Protein AF-A0A077ZAJ5-F1 (afdb_monomer_lite)

Radius of gyration: 35.87 Å; chains: 1; bounding box: 63×82×69 Å

Organism: Trichuris trichiura (NCBI:txid36087)

Sequence (91 aa):
MIADEKDHVELRPDSPTPEVEIEGVNFEDFVSMDDELATSTEPDPQAIFQSILAEAGLSPEYDVEEESENETEMVQKLKEEGVGRVLAQLK

Secondary structure (DSSP, 8-state):
-------------SS-----------HHHHHHHHHHHTTSPPPPHHHHHHHHHHHTT-----------THHHHHHHHHHHHHHHHHHHH--

pLDDT: mean 70.67, std 10.58, range [49.56, 91.88]

Foldseek 3Di:
DDDDDDDPDPPDPPDDPPPPPPVPDDVVVVVVVVVVVVPPDDPDPVVVVCVVCVVVVHDPPPPCPVPDPPPCVVVVVVVVVVVVVVVVVVD

Structure (mmCIF, N/CA/C/O backbone):
data_AF-A0A077ZAJ5-F1
#
_entry.id   AF-A0A077ZAJ5-F1
#
loop_
_atom_site.group_PDB
_atom_site.id
_atom_site.type_symbol
_atom_site.label_atom_id
_atom_site.label_alt_id
_atom_site.label_comp_id
_atom_site.label_asym_id
_atom_site.label_entity_id
_atom_site.label_seq_id
_atom_site.pdbx_PDB_ins_code
_atom_site.Cartn_x
_atom_site.Cartn_y
_atom_site.Cartn_z
_atom_site.occupancy
_atom_site.B_iso_or_equiv
_atom_site.auth_seq_id
_atom_site.auth_comp_id
_atom_site.auth_asym_id
_atom_site.auth_atom_id
_atom_site.pdbx_PDB_model_num
ATOM 1 N N . MET A 1 1 ? -40.806 26.525 -35.789 1.00 51.34 1 MET A N 1
ATOM 2 C CA . MET A 1 1 ? -40.350 25.691 -36.925 1.00 51.34 1 MET A CA 1
ATOM 3 C C . MET A 1 1 ? -39.820 26.676 -37.960 1.00 51.34 1 MET A C 1
ATOM 5 O O . MET A 1 1 ? -40.548 27.614 -38.243 1.00 51.34 1 MET A O 1
ATOM 9 N N . ILE A 1 2 ? -38.560 26.661 -38.392 1.00 49.56 2 ILE A N 1
ATOM 10 C CA . ILE A 1 2 ? -37.855 25.677 -39.246 1.00 49.56 2 ILE A CA 1
ATOM 11 C C . ILE A 1 2 ? -36.343 26.018 -39.123 1.00 49.56 2 ILE A C 1
ATOM 13 O O . ILE A 1 2 ? -36.018 27.201 -39.131 1.00 49.56 2 ILE A O 1
ATOM 17 N N . ALA A 1 3 ? -35.504 25.082 -38.655 1.00 58.38 3 ALA A N 1
ATOM 18 C CA . ALA A 1 3 ? -34.545 24.227 -39.403 1.00 58.38 3 ALA A CA 1
ATOM 19 C C . ALA A 1 3 ? -33.309 25.001 -39.911 1.00 58.38 3 ALA A C 1
ATOM 21 O O . ALA A 1 3 ? -33.444 25.896 -40.733 1.00 58.38 3 ALA A O 1
ATOM 22 N N . ASP A 1 4 ? -32.151 24.845 -39.262 1.00 59.66 4 ASP A N 1
ATOM 23 C CA . ASP A 1 4 ? -31.120 23.806 -39.506 1.00 59.66 4 ASP A CA 1
ATOM 24 C C . ASP A 1 4 ? -30.441 23.995 -40.869 1.00 59.66 4 ASP A C 1
ATOM 26 O O . ASP A 1 4 ? -30.741 23.308 -41.842 1.00 59.66 4 ASP A O 1
ATOM 30 N N . GLU A 1 5 ? -29.523 24.960 -40.918 1.00 63.66 5 GLU A N 1
ATOM 31 C CA . GLU A 1 5 ? -28.506 25.052 -41.959 1.00 63.66 5 GLU A CA 1
ATOM 32 C C . GLU A 1 5 ? -27.213 24.494 -41.355 1.00 63.66 5 GLU A C 1
ATOM 34 O O . GLU A 1 5 ? -26.670 25.016 -40.380 1.00 63.66 5 GLU A O 1
ATOM 39 N N . LYS A 1 6 ? -26.807 23.336 -41.872 1.00 57.78 6 LYS A N 1
ATOM 40 C CA . LYS A 1 6 ? -25.634 22.565 -41.463 1.00 57.78 6 LYS A CA 1
ATOM 41 C C . LYS A 1 6 ? -24.375 23.341 -41.846 1.00 57.78 6 LYS A C 1
ATOM 43 O O . LYS A 1 6 ? -23.929 23.250 -42.986 1.00 57.78 6 LYS A O 1
ATOM 48 N N . ASP A 1 7 ? -23.816 24.081 -40.895 1.00 68.94 7 ASP A N 1
ATOM 49 C CA . ASP A 1 7 ? -22.519 24.735 -41.048 1.00 68.94 7 ASP A CA 1
ATOM 50 C C . ASP A 1 7 ? -21.415 23.670 -41.121 1.00 68.94 7 ASP A C 1
ATOM 52 O O . ASP A 1 7 ? -21.095 22.975 -40.152 1.00 68.94 7 ASP A O 1
ATOM 56 N N . HIS A 1 8 ? -20.905 23.466 -42.329 1.00 65.44 8 HIS A N 1
ATOM 57 C CA . HIS A 1 8 ? -19.844 22.525 -42.641 1.00 65.44 8 HIS A CA 1
ATOM 58 C C . HIS A 1 8 ? -18.517 23.194 -42.262 1.00 65.44 8 HIS A C 1
ATOM 60 O O . HIS A 1 8 ? -17.850 23.793 -43.104 1.00 65.44 8 HIS A O 1
ATOM 66 N N . VAL A 1 9 ? -18.162 23.147 -40.976 1.00 69.75 9 VAL A N 1
ATOM 67 C CA . VAL A 1 9 ? -16.940 23.778 -40.461 1.00 69.75 9 VAL A CA 1
ATOM 68 C C . VAL A 1 9 ? -15.725 23.003 -40.978 1.00 69.75 9 VAL A C 1
ATOM 70 O O . VAL A 1 9 ? -15.302 22.002 -40.399 1.00 69.75 9 VAL A O 1
ATOM 73 N N . GLU A 1 10 ? -15.172 23.423 -42.114 1.00 67.38 10 GLU A N 1
ATOM 74 C CA . GLU A 1 10 ? -13.842 22.990 -42.528 1.00 67.38 10 GLU A CA 1
ATOM 75 C C . GLU A 1 10 ? -12.839 23.515 -41.496 1.00 67.38 10 GLU A C 1
ATOM 77 O O . GLU A 1 10 ? -12.546 24.710 -41.449 1.00 67.38 10 GLU A O 1
ATOM 82 N N . LEU A 1 11 ? -12.331 22.610 -40.653 1.00 64.62 11 LEU A N 1
ATOM 83 C CA . LEU A 1 11 ? -11.263 22.871 -39.691 1.00 64.62 11 LEU A CA 1
ATOM 84 C C . LEU A 1 11 ? -9.973 23.199 -40.450 1.00 64.62 11 LEU A C 1
ATOM 86 O O . LEU A 1 11 ? -9.103 22.351 -40.646 1.00 64.62 11 LEU A O 1
ATOM 90 N N . ARG A 1 12 ? -9.847 24.438 -40.921 1.00 68.56 12 ARG A N 1
ATOM 91 C CA . ARG A 1 12 ? -8.543 24.973 -41.298 1.00 68.56 12 ARG A CA 1
ATOM 92 C C . ARG A 1 12 ? -7.741 25.130 -40.008 1.00 68.56 12 ARG A C 1
ATOM 94 O O . ARG A 1 12 ? -8.290 25.688 -39.059 1.00 68.56 12 ARG A O 1
ATOM 101 N N . PRO A 1 13 ? -6.494 24.628 -39.939 1.00 62.84 13 PRO A N 1
ATOM 102 C CA . PRO A 1 13 ? -5.6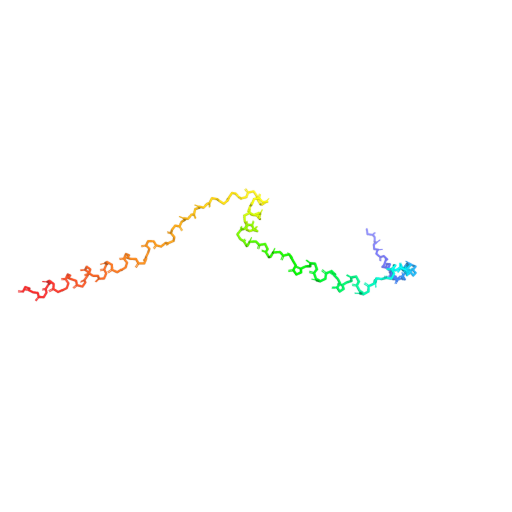53 24.861 -38.776 1.00 62.84 13 PRO A CA 1
ATOM 103 C C . PRO A 1 13 ? -5.540 26.372 -38.593 1.00 62.84 13 PRO A C 1
ATOM 105 O O . PRO A 1 13 ? -5.086 27.087 -39.493 1.00 62.84 13 PRO A O 1
ATOM 108 N N . ASP A 1 14 ? -6.069 26.846 -37.471 1.00 68.38 14 ASP A N 1
ATOM 109 C CA . ASP A 1 14 ? -6.129 28.257 -37.137 1.00 68.38 14 ASP A CA 1
ATOM 110 C C . ASP A 1 14 ? -4.702 28.681 -36.785 1.00 68.38 14 ASP A C 1
ATOM 112 O O . ASP A 1 14 ? -4.250 28.527 -35.654 1.00 68.38 14 ASP A O 1
ATOM 116 N N . SER A 1 15 ? -3.965 29.111 -37.812 1.00 64.12 15 SER A N 1
ATOM 117 C CA . SER A 1 15 ? -2.535 29.446 -37.818 1.00 64.12 15 SER A CA 1
ATOM 118 C C . SER A 1 15 ? -1.565 28.259 -37.631 1.00 64.12 15 SER A C 1
ATOM 120 O O . SER A 1 15 ? -1.898 27.265 -36.983 1.00 64.12 15 SER A O 1
ATOM 122 N N . PRO A 1 16 ? -0.355 28.310 -38.231 1.00 58.62 16 PRO A N 1
ATOM 123 C CA . PRO A 1 16 ? 0.686 27.345 -37.905 1.00 58.62 16 PRO A CA 1
ATOM 124 C C . PRO A 1 16 ? 0.960 27.467 -36.409 1.00 58.62 16 PRO A C 1
ATOM 126 O O . PRO A 1 16 ? 1.307 28.553 -35.940 1.00 58.62 16 PRO A O 1
ATOM 129 N N . THR A 1 17 ? 0.780 26.370 -35.669 1.00 68.50 17 THR A N 1
ATOM 130 C CA . THR A 1 17 ? 1.303 26.240 -34.307 1.00 68.50 17 THR A CA 1
ATOM 131 C C . THR A 1 17 ? 2.707 26.827 -34.316 1.00 68.50 17 THR A C 1
ATOM 133 O O . THR A 1 17 ? 3.509 26.362 -35.134 1.00 68.50 17 THR A O 1
ATOM 136 N N . PRO A 1 18 ? 2.997 27.869 -33.513 1.00 59.62 18 PRO A N 1
ATOM 137 C CA . PRO A 1 18 ? 4.345 28.394 -33.458 1.00 59.62 18 PRO A CA 1
ATOM 138 C C . PRO A 1 18 ? 5.241 27.206 -33.141 1.00 59.62 18 PRO A C 1
ATOM 140 O O . PRO A 1 18 ? 4.960 26.456 -32.202 1.00 59.62 18 PRO A O 1
ATOM 143 N N . GLU A 1 19 ? 6.264 26.996 -33.967 1.00 66.62 19 GLU A N 1
ATOM 144 C CA . GLU A 1 19 ? 7.378 26.156 -33.566 1.00 66.62 19 GLU A CA 1
ATOM 145 C C . GLU A 1 19 ? 7.934 26.840 -32.324 1.00 66.62 19 GLU A C 1
ATOM 147 O O . GLU A 1 19 ? 8.641 27.843 -32.405 1.00 66.62 19 GLU A O 1
ATOM 152 N N . VAL A 1 20 ? 7.474 26.400 -31.152 1.00 71.12 20 VAL A N 1
ATOM 153 C CA . VAL A 1 20 ? 8.112 26.775 -29.910 1.00 71.12 20 VAL A CA 1
ATOM 154 C C . VAL A 1 20 ? 9.506 26.196 -30.058 1.00 71.12 20 VAL A C 1
ATOM 156 O O . VAL A 1 20 ? 9.674 24.980 -30.155 1.00 71.12 20 VAL A O 1
ATOM 159 N N . GLU A 1 21 ? 10.493 27.072 -30.217 1.00 65.62 21 GLU A N 1
ATOM 160 C CA . GLU A 1 21 ? 11.884 26.692 -30.061 1.00 65.62 21 GLU A CA 1
ATOM 161 C C . GLU A 1 21 ? 11.979 26.184 -28.625 1.00 65.62 21 GLU A C 1
ATOM 163 O O . GLU A 1 21 ? 12.045 26.959 -27.672 1.00 65.62 21 GLU A O 1
ATOM 168 N N . ILE A 1 22 ? 11.840 24.870 -28.449 1.00 67.50 22 ILE A N 1
ATOM 169 C CA . ILE A 1 22 ? 12.139 24.237 -27.179 1.00 67.50 22 ILE A CA 1
ATOM 170 C C . ILE A 1 22 ? 13.633 24.479 -27.034 1.00 67.50 22 ILE A C 1
ATOM 172 O O . ILE A 1 22 ? 14.413 23.937 -27.822 1.00 67.50 22 ILE A O 1
ATOM 176 N N . GLU A 1 23 ? 14.008 25.373 -26.115 1.00 72.69 23 GLU A N 1
ATOM 177 C CA . GLU A 1 23 ? 15.404 25.615 -25.764 1.00 72.69 23 GLU A CA 1
ATOM 178 C C . GLU A 1 23 ? 16.061 24.246 -25.608 1.00 72.69 23 GLU A C 1
ATOM 180 O O . GLU A 1 23 ? 15.557 23.411 -24.854 1.00 72.69 23 GLU A O 1
ATOM 185 N N . GLY A 1 24 ? 17.052 23.982 -26.470 1.00 71.25 24 GLY A N 1
ATOM 186 C CA . GLY A 1 24 ? 17.467 22.633 -26.838 1.00 71.25 24 GLY A CA 1
ATOM 187 C C . GLY A 1 24 ? 17.606 21.755 -25.609 1.00 71.25 24 GLY A C 1
ATOM 188 O O . GLY A 1 24 ? 18.478 21.991 -24.778 1.00 71.25 24 GLY A O 1
ATOM 189 N N . VAL A 1 25 ? 16.715 20.774 -25.477 1.00 72.00 25 VAL A N 1
ATOM 190 C CA . VAL A 1 25 ? 16.745 19.891 -24.319 1.00 72.00 25 VAL A CA 1
ATOM 191 C C . VAL A 1 25 ? 18.029 19.080 -24.417 1.00 72.00 25 VAL A C 1
ATOM 193 O O . VAL A 1 25 ? 18.223 18.321 -25.368 1.00 72.00 25 VAL A O 1
ATOM 196 N N . ASN A 1 26 ? 18.942 19.322 -23.486 1.00 77.50 26 ASN A N 1
ATOM 197 C CA . ASN A 1 26 ? 20.237 18.673 -23.460 1.00 77.50 26 ASN A CA 1
ATOM 198 C C . ASN A 1 26 ? 20.036 17.199 -23.079 1.00 77.50 26 ASN A C 1
ATOM 200 O O . ASN A 1 26 ? 19.492 16.898 -22.016 1.00 77.50 26 ASN A O 1
ATOM 204 N N . PHE A 1 27 ? 20.435 16.265 -23.943 1.00 76.75 27 PHE A N 1
ATOM 205 C CA . PHE A 1 27 ? 20.249 14.834 -23.671 1.00 76.75 27 PHE A CA 1
ATOM 206 C C . PHE A 1 27 ? 21.082 14.380 -22.468 1.00 76.75 27 PHE A C 1
ATOM 208 O O . PHE A 1 27 ? 20.667 13.495 -21.724 1.00 76.75 27 PHE A O 1
ATOM 215 N N . GLU A 1 28 ? 22.221 15.024 -22.238 1.00 78.19 28 GLU A N 1
ATOM 216 C CA . GLU A 1 28 ? 23.077 14.816 -21.080 1.00 78.19 28 GLU A CA 1
ATOM 217 C C . GLU A 1 28 ? 22.367 15.179 -19.763 1.00 78.19 28 GLU A C 1
ATOM 219 O O . GLU A 1 28 ? 22.570 14.492 -18.759 1.00 78.19 28 GLU A O 1
ATOM 224 N N . ASP A 1 29 ? 21.481 16.184 -19.766 1.00 76.19 29 ASP A N 1
ATOM 225 C CA . ASP A 1 29 ? 20.685 16.545 -18.585 1.00 76.19 29 ASP A CA 1
ATOM 226 C C . ASP A 1 29 ? 19.660 15.441 -18.280 1.00 76.19 29 ASP A C 1
ATOM 228 O O . ASP A 1 29 ? 19.504 15.046 -17.127 1.00 76.19 29 ASP A O 1
ATOM 232 N N . PHE A 1 30 ? 19.028 14.861 -19.309 1.00 73.38 30 PHE A N 1
ATOM 233 C CA . PHE A 1 30 ? 18.105 13.730 -19.140 1.00 73.38 30 PHE A CA 1
ATOM 234 C C . PHE A 1 30 ? 18.782 12.475 -18.592 1.00 73.38 30 PHE A C 1
ATOM 236 O O . PHE A 1 30 ? 18.217 11.813 -17.725 1.00 73.38 30 PHE A O 1
ATOM 243 N N . VAL A 1 31 ? 19.975 12.134 -19.089 1.00 74.00 31 VAL A N 1
ATOM 244 C CA . VAL A 1 31 ? 20.731 10.978 -18.581 1.00 74.00 31 VAL A CA 1
ATOM 245 C C . VAL A 1 31 ? 21.139 11.207 -17.124 1.00 74.00 31 VAL A C 1
ATOM 247 O O . VAL A 1 31 ? 21.061 10.285 -16.320 1.00 74.00 31 VAL A O 1
ATOM 250 N N . SER A 1 32 ? 21.493 12.443 -16.762 1.00 73.12 32 SER A N 1
ATOM 251 C CA . SER A 1 32 ? 21.839 12.798 -15.380 1.00 73.12 32 SER A CA 1
ATOM 252 C C . SER A 1 32 ? 20.636 12.731 -14.426 1.00 73.12 32 SER A C 1
ATOM 254 O O . SER A 1 32 ? 20.809 12.415 -13.252 1.00 73.12 32 SER A O 1
ATOM 256 N N . MET A 1 33 ? 19.413 12.994 -14.906 1.00 69.19 33 MET A N 1
ATOM 257 C CA . MET A 1 33 ? 18.200 12.883 -14.080 1.00 69.19 33 MET A CA 1
ATOM 258 C C . MET A 1 33 ? 17.892 11.437 -13.662 1.00 69.19 33 MET A C 1
ATOM 260 O O . MET A 1 33 ? 17.338 11.234 -12.582 1.00 69.19 33 MET A O 1
ATOM 264 N N . ASP A 1 34 ? 18.249 10.435 -14.473 1.00 66.81 34 ASP A N 1
ATOM 265 C CA . ASP A 1 34 ? 18.013 9.021 -14.132 1.00 66.81 34 ASP A CA 1
ATOM 266 C C . ASP A 1 34 ? 18.870 8.582 -12.928 1.00 66.81 34 ASP A C 1
ATOM 268 O O . ASP A 1 34 ? 18.388 7.891 -12.027 1.00 66.81 34 ASP A O 1
ATOM 272 N N . ASP A 1 35 ? 20.107 9.086 -12.841 1.00 67.31 35 ASP A N 1
ATOM 273 C CA . ASP A 1 35 ? 21.002 8.829 -11.705 1.00 67.31 35 ASP A CA 1
ATOM 274 C C . ASP A 1 35 ? 20.457 9.419 -10.389 1.00 67.31 35 ASP A C 1
ATOM 276 O O . ASP A 1 35 ? 20.623 8.818 -9.323 1.00 67.31 35 ASP A O 1
ATOM 280 N N . GLU A 1 36 ? 19.765 10.566 -10.428 1.00 65.44 36 GLU A N 1
ATOM 281 C CA . GLU A 1 36 ? 19.130 11.139 -9.232 1.00 65.44 36 GLU A CA 1
ATOM 282 C C . GLU A 1 36 ? 17.927 10.304 -8.765 1.00 65.44 36 GLU A C 1
ATOM 284 O O . GLU A 1 36 ? 17.751 10.095 -7.557 1.00 65.44 36 GLU A O 1
ATOM 289 N N . LEU A 1 37 ? 17.130 9.760 -9.694 1.00 64.38 37 LEU A N 1
ATOM 290 C CA . LEU A 1 37 ? 15.988 8.899 -9.364 1.00 64.38 37 LEU A CA 1
ATOM 291 C C . LEU A 1 37 ? 16.415 7.565 -8.744 1.00 64.38 37 LEU A C 1
ATOM 293 O O . LEU A 1 37 ? 15.691 7.040 -7.898 1.00 64.38 37 LEU A O 1
ATOM 297 N N . ALA A 1 38 ? 17.608 7.059 -9.070 1.00 66.19 38 ALA A N 1
ATOM 298 C CA . ALA A 1 38 ? 18.171 5.872 -8.423 1.00 66.19 38 ALA A CA 1
ATOM 299 C C . ALA A 1 38 ? 18.410 6.057 -6.910 1.00 66.19 38 ALA A C 1
ATOM 301 O O . ALA A 1 38 ? 18.537 5.073 -6.179 1.00 66.19 38 ALA A O 1
ATOM 302 N N . THR A 1 39 ? 18.460 7.303 -6.421 1.00 67.75 39 THR A N 1
ATOM 303 C CA . THR A 1 39 ? 18.582 7.610 -4.985 1.00 67.75 39 THR A CA 1
ATOM 304 C C . THR A 1 39 ? 17.239 7.788 -4.281 1.00 67.75 39 THR A C 1
ATOM 306 O O . THR A 1 39 ? 17.207 7.924 -3.055 1.00 67.75 39 THR A O 1
ATOM 309 N N . SER A 1 40 ? 16.127 7.779 -5.025 1.00 66.81 40 SER A N 1
ATOM 310 C CA . SER A 1 40 ? 14.800 7.825 -4.427 1.00 66.81 40 SER A CA 1
ATOM 311 C C . SER A 1 40 ? 14.555 6.503 -3.706 1.00 66.81 40 SER A C 1
ATOM 313 O O . SER A 1 40 ? 14.314 5.471 -4.330 1.00 66.81 40 SER A O 1
ATOM 315 N N . THR A 1 41 ? 14.675 6.515 -2.377 1.00 76.06 41 THR A N 1
ATOM 316 C CA . THR A 1 41 ? 14.248 5.391 -1.543 1.00 76.06 41 THR A CA 1
ATOM 317 C C . THR A 1 41 ? 12.803 5.082 -1.899 1.00 76.06 41 THR A C 1
ATOM 319 O O . THR A 1 41 ? 11.941 5.946 -1.727 1.00 76.06 41 THR A O 1
ATOM 322 N N . GLU A 1 42 ? 12.552 3.870 -2.400 1.00 79.19 42 GLU A N 1
ATOM 323 C CA . GLU A 1 42 ? 11.197 3.397 -2.662 1.00 79.19 42 GLU A CA 1
ATOM 324 C C . GLU A 1 42 ? 10.348 3.664 -1.407 1.00 79.19 42 GLU A C 1
ATOM 326 O O . GLU A 1 42 ? 10.732 3.236 -0.310 1.00 79.19 42 GLU A O 1
ATOM 331 N N . PRO A 1 43 ? 9.265 4.452 -1.514 1.00 81.94 43 PRO A N 1
ATOM 332 C CA . PRO A 1 43 ? 8.482 4.817 -0.347 1.00 81.94 43 PRO A CA 1
ATOM 333 C C . PRO A 1 43 ? 7.904 3.560 0.306 1.00 81.94 43 PRO A C 1
ATOM 335 O O . PRO A 1 43 ? 7.431 2.661 -0.387 1.00 81.94 43 PRO A O 1
ATOM 338 N N . ASP A 1 44 ? 7.927 3.508 1.643 1.00 87.75 44 ASP A N 1
ATOM 339 C CA . ASP A 1 44 ? 7.343 2.399 2.400 1.00 87.75 44 ASP A CA 1
ATOM 340 C C . ASP A 1 44 ? 5.869 2.207 1.989 1.00 87.75 44 ASP A C 1
ATOM 342 O O . ASP A 1 44 ? 5.061 3.126 2.176 1.00 87.75 44 ASP A O 1
ATOM 346 N N . PRO A 1 45 ? 5.489 1.029 1.459 1.00 88.44 45 PRO A N 1
ATOM 347 C CA . PRO A 1 45 ? 4.117 0.759 1.051 1.00 88.44 45 PRO A CA 1
ATOM 348 C C . PRO A 1 45 ? 3.096 1.000 2.169 1.00 88.44 45 PRO A C 1
ATOM 350 O O . PRO A 1 45 ? 1.984 1.456 1.893 1.00 88.44 45 PRO A O 1
ATOM 353 N N . GLN A 1 46 ? 3.460 0.740 3.433 1.00 89.56 46 GLN A N 1
ATOM 354 C CA . GLN A 1 46 ? 2.571 0.991 4.570 1.00 89.56 46 GLN A CA 1
ATOM 355 C C . GLN A 1 46 ? 2.352 2.492 4.776 1.00 89.56 46 GLN A C 1
ATOM 357 O O . GLN A 1 46 ? 1.214 2.925 4.949 1.00 89.56 46 GLN A O 1
ATOM 362 N N . ALA A 1 47 ? 3.405 3.307 4.689 1.00 88.94 47 ALA A N 1
ATOM 363 C CA . ALA A 1 47 ? 3.288 4.761 4.763 1.00 88.94 47 ALA A CA 1
ATOM 364 C C . ALA A 1 47 ? 2.410 5.339 3.638 1.00 88.94 47 ALA A C 1
ATOM 366 O O . ALA A 1 47 ? 1.589 6.221 3.899 1.00 88.94 47 ALA A O 1
ATOM 367 N N . ILE A 1 48 ? 2.528 4.817 2.411 1.00 90.56 48 ILE A N 1
ATOM 368 C CA . ILE A 1 48 ? 1.666 5.213 1.282 1.00 90.56 48 ILE A CA 1
ATOM 369 C C . ILE A 1 48 ? 0.204 4.902 1.601 1.00 90.56 48 ILE A C 1
ATOM 371 O O . ILE A 1 48 ? -0.657 5.769 1.457 1.00 90.56 48 ILE A O 1
ATOM 375 N N . PHE A 1 49 ? -0.078 3.686 2.075 1.00 89.12 49 PHE A N 1
ATOM 376 C CA . PHE A 1 49 ? -1.434 3.274 2.424 1.00 89.12 49 PHE A CA 1
ATOM 377 C C . PHE A 1 49 ? -2.044 4.181 3.499 1.00 89.12 49 PHE A C 1
ATOM 379 O O . PHE A 1 49 ? -3.142 4.704 3.316 1.00 89.12 49 PHE A O 1
ATOM 386 N N . GLN A 1 50 ? -1.296 4.457 4.569 1.00 90.06 50 GLN A N 1
ATOM 387 C CA . GLN A 1 50 ? -1.742 5.348 5.642 1.00 90.06 50 GLN A CA 1
ATOM 388 C C . GLN A 1 50 ? -1.969 6.781 5.152 1.00 90.06 50 GLN A C 1
AT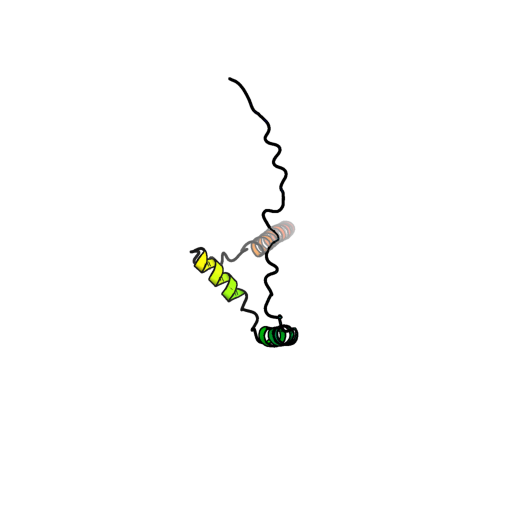OM 390 O O . GLN A 1 50 ? -2.916 7.429 5.594 1.00 90.06 50 GLN A O 1
ATOM 395 N N . SER A 1 51 ? -1.139 7.275 4.228 1.00 90.50 51 SER A N 1
ATOM 396 C CA . SER A 1 51 ? -1.329 8.594 3.617 1.00 90.50 51 SER A CA 1
ATOM 397 C C . SER A 1 51 ? -2.627 8.662 2.816 1.00 90.50 51 SER A C 1
ATOM 399 O O . SER A 1 51 ? -3.364 9.634 2.948 1.00 90.50 51 SER A O 1
ATOM 401 N N . ILE A 1 52 ? -2.932 7.631 2.022 1.00 91.81 52 ILE A N 1
ATOM 402 C CA . ILE A 1 52 ? -4.176 7.5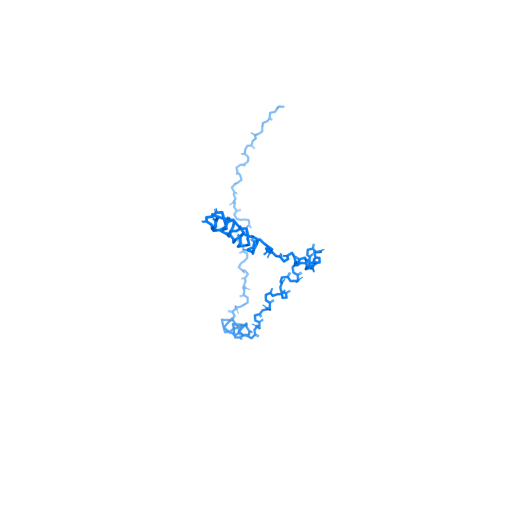65 1.240 1.00 91.81 52 ILE A CA 1
ATOM 403 C C . ILE A 1 52 ? -5.388 7.502 2.173 1.00 91.81 52 ILE A C 1
ATOM 405 O O . ILE A 1 52 ? -6.367 8.214 1.952 1.00 91.81 52 ILE A O 1
ATOM 409 N N . LEU A 1 53 ? -5.324 6.687 3.233 1.00 90.62 53 LEU A N 1
ATOM 410 C CA . LEU A 1 53 ? -6.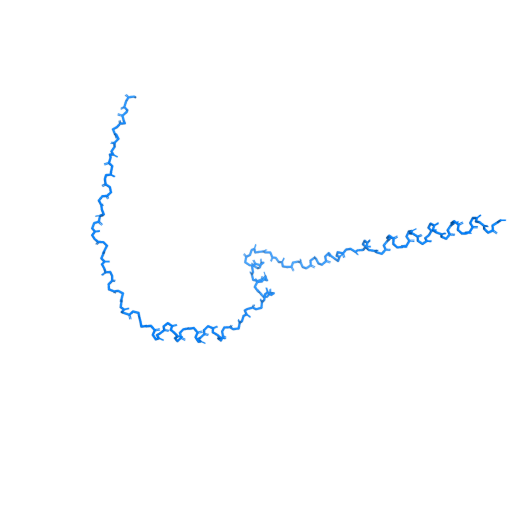385 6.626 4.240 1.00 90.62 53 LEU A CA 1
ATOM 411 C C . LEU A 1 53 ? -6.602 7.993 4.901 1.00 90.62 53 LEU A C 1
ATOM 413 O O . LEU A 1 53 ? -7.731 8.480 4.943 1.00 90.62 53 LEU A O 1
ATOM 417 N N . ALA A 1 54 ? -5.523 8.651 5.328 1.00 90.38 54 ALA A N 1
ATOM 418 C CA . ALA A 1 54 ? -5.588 9.972 5.939 1.00 90.38 54 ALA A CA 1
ATOM 419 C C . ALA A 1 54 ? -6.154 11.039 4.985 1.00 90.38 54 ALA A C 1
ATOM 421 O O . ALA A 1 54 ? -6.981 11.848 5.404 1.00 90.38 54 ALA A O 1
ATOM 422 N N . GLU A 1 55 ? -5.761 11.030 3.707 1.00 91.88 55 GLU A N 1
ATOM 423 C CA . GLU A 1 55 ? -6.304 11.934 2.683 1.00 91.88 55 GLU A CA 1
ATOM 424 C C . GLU A 1 55 ? -7.796 11.682 2.430 1.00 91.88 55 GLU A C 1
ATOM 426 O O . GLU A 1 55 ? -8.578 12.627 2.313 1.00 91.88 55 GLU A O 1
ATOM 431 N N . ALA A 1 56 ? -8.219 10.417 2.429 1.00 91.12 56 ALA A N 1
ATOM 432 C CA . ALA A 1 56 ? -9.625 10.040 2.329 1.00 91.12 56 ALA A CA 1
ATOM 433 C C . ALA A 1 56 ? -10.434 10.348 3.608 1.00 91.12 56 ALA A C 1
ATOM 435 O O . ALA A 1 56 ? -11.648 10.142 3.628 1.00 91.12 56 ALA A O 1
ATOM 436 N N . GLY A 1 57 ? -9.788 10.825 4.680 1.00 88.44 57 GLY A N 1
ATOM 437 C CA . GLY A 1 57 ? -10.414 11.037 5.986 1.00 88.44 57 GLY A CA 1
ATOM 438 C C . GLY A 1 57 ? -10.781 9.736 6.706 1.00 88.44 57 GLY A C 1
ATOM 439 O O . GLY A 1 57 ? -11.572 9.758 7.648 1.00 88.44 57 GLY A O 1
ATOM 440 N N . LEU A 1 58 ? -10.228 8.607 6.264 1.00 86.00 58 LEU A N 1
ATOM 441 C CA . LEU A 1 58 ? -10.362 7.313 6.909 1.00 86.00 58 LEU A CA 1
ATOM 442 C C . LEU A 1 58 ? -9.260 7.207 7.964 1.00 86.00 58 LEU A C 1
ATOM 444 O O . LEU A 1 58 ? -8.072 7.164 7.643 1.00 86.00 58 LEU A O 1
ATOM 448 N N . SER A 1 59 ? -9.637 7.161 9.240 1.00 73.62 59 SER A N 1
ATOM 449 C CA . SER A 1 59 ? -8.699 6.651 10.236 1.00 73.62 59 SER A CA 1
ATOM 450 C C . SER A 1 59 ? -8.476 5.170 9.940 1.00 73.62 59 SER A C 1
ATOM 452 O O . SER A 1 59 ? -9.454 4.465 9.680 1.00 73.62 59 SER A O 1
ATOM 454 N N . PRO A 1 60 ? -7.232 4.668 10.005 1.00 65.50 60 PRO A N 1
ATOM 455 C CA . PRO A 1 60 ? -6.986 3.244 10.130 1.00 65.50 60 PRO A CA 1
ATOM 456 C C . PRO A 1 60 ? -7.490 2.844 11.519 1.00 65.50 60 PRO A C 1
ATOM 458 O O . PRO A 1 60 ? -6.732 2.737 12.481 1.00 65.50 60 PRO A O 1
ATOM 461 N N . GLU A 1 61 ? -8.805 2.713 11.663 1.00 61.41 61 GLU A N 1
ATOM 462 C CA . GLU A 1 61 ? -9.369 1.858 12.686 1.00 61.41 61 GLU A CA 1
ATOM 463 C C . GLU A 1 61 ? -8.868 0.475 12.293 1.00 61.41 61 GLU A C 1
ATOM 465 O O . GLU A 1 61 ? -9.366 -0.147 11.359 1.00 61.41 61 GLU A O 1
ATOM 470 N N . TYR A 1 62 ? -7.763 0.071 12.921 1.00 57.81 62 TYR A N 1
ATOM 471 C CA . TYR A 1 62 ? -7.304 -1.304 12.955 1.00 57.81 62 TYR A CA 1
ATOM 472 C C . TYR A 1 62 ? -8.384 -2.106 13.677 1.00 57.81 62 TYR A C 1
ATOM 474 O O . TYR A 1 62 ? -8.190 -2.548 14.807 1.00 57.81 62 TYR A O 1
ATOM 482 N N . ASP A 1 63 ? -9.532 -2.271 13.032 1.00 56.09 63 ASP A N 1
ATOM 483 C CA . ASP A 1 63 ? -10.395 -3.400 13.276 1.00 56.09 63 ASP A CA 1
ATOM 484 C C . ASP A 1 63 ? -9.644 -4.567 12.646 1.00 56.09 63 ASP A C 1
ATOM 486 O O . ASP A 1 63 ? -9.877 -4.997 11.516 1.00 56.09 63 ASP A O 1
ATOM 490 N N . VAL A 1 64 ? -8.614 -5.010 13.374 1.00 57.34 64 VAL A N 1
ATOM 491 C CA . VAL A 1 64 ? -8.135 -6.381 13.307 1.00 57.34 64 VAL A CA 1
ATOM 492 C C . VAL A 1 64 ? -9.310 -7.197 13.831 1.00 57.34 64 VAL A C 1
ATOM 494 O O . VAL A 1 64 ? -9.322 -7.672 14.962 1.00 57.34 64 VAL A O 1
ATOM 497 N N . GLU A 1 65 ? -10.345 -7.285 13.001 1.00 53.47 65 GLU A N 1
ATOM 498 C CA . GLU A 1 65 ? -11.221 -8.425 12.941 1.00 53.47 65 GLU A CA 1
ATOM 499 C C . GLU A 1 65 ? -10.242 -9.569 12.695 1.00 53.47 65 GLU A C 1
ATOM 501 O O . GLU A 1 65 ? -9.787 -9.784 11.571 1.00 53.47 65 GLU A O 1
ATOM 506 N N . GLU A 1 66 ? -9.771 -10.174 13.789 1.00 52.53 66 GLU A N 1
ATOM 507 C CA . GLU A 1 66 ? -9.032 -11.426 13.796 1.00 52.53 66 GLU A CA 1
ATOM 508 C C . GLU A 1 66 ? -9.898 -12.395 12.996 1.00 52.53 66 GLU A C 1
ATOM 510 O O . GLU A 1 66 ? -10.848 -12.996 13.506 1.00 52.53 66 GLU A O 1
ATOM 515 N N . GLU A 1 67 ? -9.643 -12.459 11.691 1.00 53.50 67 GLU A N 1
ATOM 516 C CA . GLU A 1 67 ? -10.334 -13.375 10.822 1.00 53.50 67 GLU A CA 1
ATOM 517 C C . GLU A 1 67 ? -10.120 -14.769 11.409 1.00 53.50 67 GLU A C 1
ATOM 519 O O . GLU A 1 67 ? -9.000 -15.247 11.579 1.00 53.50 67 GLU A O 1
ATOM 524 N N . SER A 1 68 ? -11.241 -15.448 11.636 1.00 54.75 68 SER A N 1
ATOM 525 C CA . SER A 1 68 ? -11.319 -16.899 11.675 1.00 54.75 68 SER A CA 1
ATOM 526 C C . SER A 1 68 ? -10.897 -17.587 12.988 1.00 54.75 68 SER A C 1
ATOM 528 O O . SER A 1 68 ? -10.063 -18.494 13.020 1.00 54.75 68 SER A O 1
ATOM 530 N N . GLU A 1 69 ? -11.731 -17.399 14.014 1.00 60.69 69 GLU A N 1
ATOM 531 C CA . GLU A 1 69 ? -12.109 -18.460 14.974 1.00 60.69 69 GLU A CA 1
ATOM 532 C C . GLU A 1 69 ? -12.655 -19.747 14.290 1.00 60.69 69 GLU A C 1
ATOM 534 O O . GLU A 1 69 ? -12.860 -20.781 14.929 1.00 60.69 69 GLU A O 1
ATOM 539 N N . ASN A 1 70 ? -12.856 -19.727 12.969 1.00 60.97 70 ASN A N 1
ATOM 540 C CA . ASN A 1 70 ? -13.523 -20.772 12.202 1.00 60.97 70 ASN A CA 1
ATOM 541 C C . ASN A 1 70 ? -12.660 -22.017 11.895 1.00 60.97 70 ASN A C 1
ATOM 543 O O . ASN A 1 70 ? -13.220 -23.065 11.575 1.00 60.97 70 ASN A O 1
ATOM 547 N N . GLU A 1 71 ? -11.325 -21.978 11.997 1.00 64.75 71 GLU A N 1
ATOM 548 C CA . GLU A 1 71 ? -10.528 -23.166 11.630 1.00 64.75 71 GLU A CA 1
ATOM 549 C C . GLU A 1 71 ? -10.574 -24.273 12.706 1.00 64.75 71 GLU A C 1
ATOM 551 O O . GLU A 1 71 ? -10.568 -25.463 12.383 1.00 64.75 71 GLU A O 1
ATOM 556 N N . THR A 1 72 ? -10.695 -23.925 13.995 1.00 64.12 72 THR A N 1
ATOM 557 C CA . THR A 1 72 ? -10.571 -24.920 15.083 1.00 64.12 72 THR A CA 1
ATOM 558 C C . THR A 1 72 ? -11.894 -25.522 15.573 1.00 64.12 72 THR A C 1
ATOM 560 O O . THR A 1 72 ? -11.882 -26.641 16.098 1.00 64.12 72 THR A O 1
ATOM 563 N N . GLU A 1 73 ? -13.045 -24.868 15.359 1.00 68.19 73 GLU A N 1
ATOM 564 C CA . GLU A 1 73 ? -14.351 -25.387 15.813 1.00 68.19 73 GLU A CA 1
ATOM 565 C C . GLU A 1 73 ? -14.717 -26.712 15.110 1.00 68.19 73 GLU A C 1
ATOM 567 O O . GLU A 1 73 ? -15.201 -27.661 15.738 1.00 68.19 73 GLU A O 1
ATOM 572 N N . MET A 1 74 ? -14.407 -26.831 13.814 1.00 67.88 74 MET A N 1
ATOM 573 C CA . MET A 1 74 ? -14.678 -28.038 13.020 1.00 67.88 74 MET A CA 1
ATOM 574 C C . MET A 1 74 ? -13.880 -29.259 13.512 1.00 67.88 74 MET A C 1
ATOM 576 O O . MET A 1 74 ? -14.385 -30.385 13.502 1.00 67.88 74 MET A O 1
ATOM 580 N N . VAL A 1 75 ? -12.648 -29.046 13.992 1.00 69.19 75 VAL A N 1
ATOM 581 C CA . VAL A 1 75 ? -11.768 -30.120 14.486 1.00 69.19 75 VAL A CA 1
ATOM 582 C C . VAL A 1 75 ? -12.293 -30.706 15.802 1.00 69.19 75 VAL A C 1
ATOM 584 O O . VAL A 1 75 ? -12.208 -31.919 16.019 1.00 69.19 75 VAL A O 1
ATOM 587 N N . GLN A 1 76 ? -12.884 -29.879 16.672 1.00 67.38 76 GLN A N 1
ATOM 588 C CA . GLN A 1 76 ? -13.445 -30.347 17.942 1.00 67.38 76 GLN A CA 1
ATOM 589 C C . GLN A 1 76 ? -14.729 -31.165 17.743 1.00 67.38 76 GLN A C 1
ATOM 591 O O . GLN A 1 76 ? -14.845 -32.251 18.320 1.00 67.38 76 GLN A O 1
ATOM 596 N N . LYS A 1 77 ? -15.645 -30.718 16.867 1.00 71.56 77 LYS A N 1
ATOM 597 C CA . LYS A 1 77 ? -16.904 -31.440 16.591 1.00 71.56 77 LYS A CA 1
ATOM 598 C C . LYS A 1 77 ? -16.675 -32.844 16.021 1.00 71.56 77 LYS A C 1
ATOM 600 O O . LYS A 1 77 ? -17.354 -33.787 16.424 1.00 71.56 77 LYS A O 1
ATOM 605 N N . LEU A 1 78 ? -15.675 -33.018 15.151 1.00 69.81 78 LEU A N 1
ATOM 606 C CA . LEU A 1 78 ? -15.329 -34.336 14.597 1.00 69.81 78 LEU A CA 1
ATOM 607 C C . LEU A 1 78 ? -14.783 -35.306 15.657 1.00 69.81 78 LEU A C 1
ATOM 609 O O . LEU A 1 78 ? -15.053 -36.509 15.599 1.00 69.81 78 LEU A O 1
ATOM 613 N N . LYS A 1 79 ? -14.033 -34.803 16.646 1.00 75.00 79 LYS A N 1
ATOM 614 C CA . LYS A 1 79 ? -13.499 -35.634 17.733 1.00 75.00 79 LYS A CA 1
ATOM 615 C C . LYS A 1 79 ? -14.610 -36.118 18.667 1.00 75.00 79 LYS A C 1
ATOM 617 O O . LYS A 1 79 ? -14.580 -37.273 19.087 1.00 75.00 79 LYS A O 1
ATOM 622 N N . GLU A 1 80 ? -15.594 -35.274 18.967 1.00 70.25 80 GLU A N 1
ATOM 623 C CA . GLU A 1 80 ? -16.698 -35.621 19.869 1.00 70.25 80 GLU A CA 1
ATOM 624 C C . GLU A 1 80 ? -17.636 -36.681 19.259 1.00 70.25 80 GLU A C 1
ATOM 626 O O . GLU A 1 80 ? -17.963 -37.674 19.919 1.00 70.25 80 GLU A O 1
ATOM 631 N N . GLU A 1 81 ? -17.976 -36.559 17.968 1.00 70.50 81 GLU A N 1
ATOM 632 C CA . GLU A 1 81 ? -18.815 -37.551 17.278 1.00 70.50 81 GLU A CA 1
ATOM 633 C C . GLU A 1 81 ? -18.108 -38.914 17.140 1.00 70.50 81 GLU A C 1
ATOM 635 O O . GLU A 1 81 ? -18.724 -39.972 17.313 1.00 70.50 81 GLU A O 1
ATOM 640 N N . GLY A 1 82 ? -16.794 -38.911 16.887 1.00 69.19 82 GLY A N 1
ATOM 641 C CA . GLY A 1 82 ? -15.994 -40.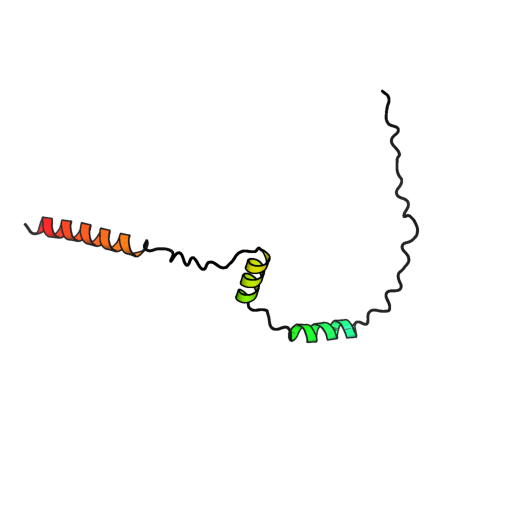135 16.806 1.00 69.19 82 GLY A CA 1
ATOM 642 C C . GLY A 1 82 ? -15.906 -40.885 18.139 1.00 69.19 82 GLY A C 1
ATOM 643 O O . GLY A 1 82 ? -16.075 -42.107 18.178 1.00 69.19 82 GLY A O 1
ATOM 644 N N . VAL A 1 83 ? -15.695 -40.168 19.248 1.00 69.62 83 VAL A N 1
ATOM 645 C CA . VAL A 1 83 ? -15.572 -40.776 20.586 1.00 69.62 83 VAL A CA 1
ATOM 646 C C . VAL A 1 83 ? -16.910 -41.347 21.069 1.00 69.62 83 VAL A C 1
ATOM 648 O O . VAL A 1 83 ? -16.930 -42.440 21.642 1.00 69.62 83 VAL A O 1
ATOM 651 N N . GLY A 1 84 ? -18.035 -40.684 20.774 1.00 68.00 84 GLY A N 1
ATOM 652 C CA . GLY A 1 84 ? -19.371 -41.198 21.099 1.00 68.00 84 GLY A CA 1
ATOM 653 C C . GLY A 1 84 ? -19.670 -42.553 20.444 1.00 68.00 84 GLY A C 1
ATOM 654 O O . GLY A 1 84 ? -20.230 -43.445 21.086 1.00 68.00 84 GLY A O 1
ATOM 655 N N . ARG A 1 85 ? -19.224 -42.752 19.193 1.00 70.62 85 ARG A N 1
ATOM 656 C CA . ARG A 1 85 ? -19.381 -44.029 18.474 1.00 70.62 85 ARG A CA 1
ATOM 657 C C . ARG A 1 85 ? -18.529 -45.151 19.070 1.00 70.62 85 ARG A C 1
ATOM 659 O O . ARG A 1 85 ? -19.022 -46.270 19.188 1.00 70.62 85 ARG A O 1
ATOM 666 N N . VAL A 1 86 ? -17.291 -44.864 19.483 1.00 73.00 86 VAL A N 1
ATOM 667 C CA . VAL A 1 86 ? -16.410 -45.862 20.123 1.00 73.00 8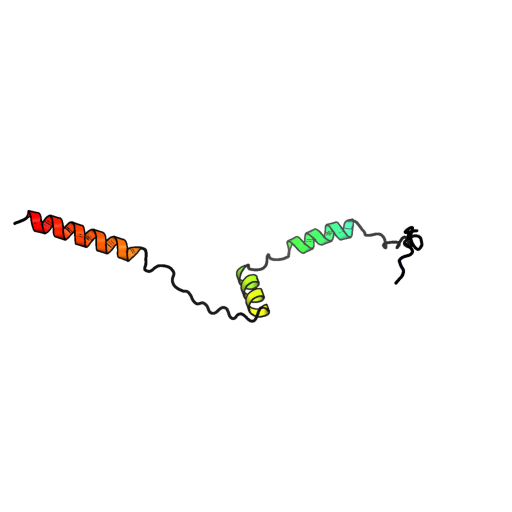6 VAL A CA 1
ATOM 668 C C . VAL A 1 86 ? -16.952 -46.280 21.495 1.00 73.00 86 VAL A C 1
ATOM 670 O O . VAL A 1 86 ? -16.961 -47.466 21.815 1.00 73.00 86 VAL A O 1
ATOM 673 N N . LEU A 1 87 ? -17.480 -45.337 22.285 1.00 69.12 87 LEU A N 1
ATOM 674 C CA . LEU A 1 87 ? -18.111 -45.639 23.578 1.00 69.12 87 LEU A CA 1
ATOM 675 C C . LEU A 1 87 ? -19.374 -46.498 23.436 1.00 69.12 87 LEU A C 1
ATOM 677 O O . LEU A 1 87 ? -19.605 -47.380 24.262 1.00 69.12 87 LEU A O 1
ATOM 681 N N . ALA A 1 88 ? -20.177 -46.276 22.391 1.00 72.94 88 ALA A N 1
ATOM 682 C CA . ALA A 1 88 ? -21.379 -47.068 22.135 1.00 72.94 88 ALA A CA 1
ATOM 683 C C . ALA A 1 88 ? -21.077 -48.540 21.793 1.00 72.94 88 ALA A C 1
ATOM 685 O O . ALA A 1 88 ? -21.913 -49.399 22.057 1.00 72.94 88 ALA A O 1
ATOM 686 N N . GLN A 1 89 ? -19.895 -48.837 21.240 1.00 75.50 89 GLN A N 1
ATOM 687 C CA . GLN A 1 89 ? -19.469 -50.201 20.905 1.00 75.50 89 GLN A CA 1
ATOM 688 C C . GLN A 1 89 ? -18.823 -50.961 22.074 1.00 75.50 89 GLN A C 1
ATOM 690 O O . GLN A 1 89 ? -18.602 -52.162 21.950 1.00 75.50 89 GLN A O 1
ATOM 695 N N . LEU A 1 90 ? -18.495 -50.289 23.187 1.00 76.31 90 LEU A N 1
ATOM 696 C CA . LEU A 1 90 ? -17.816 -50.912 24.333 1.00 76.31 90 LEU A CA 1
ATOM 697 C C . LEU A 1 90 ? -18.782 -51.512 25.379 1.00 76.31 90 LEU A C 1
ATOM 699 O O . LEU A 1 90 ? -18.327 -52.131 26.340 1.00 76.31 90 LEU A O 1
ATOM 703 N N . LYS A 1 91 ? -20.097 -51.331 25.217 1.00 60.81 91 LYS A N 1
ATOM 704 C CA . LYS A 1 91 ? -21.118 -52.035 26.014 1.00 60.81 91 LYS A CA 1
ATOM 705 C C . LYS A 1 91 ? -21.424 -53.407 25.432 1.00 60.81 91 LYS A C 1
ATOM 707 O O . LYS A 1 91 ? -21.658 -54.317 26.256 1.00 60.81 91 LYS A O 1
#